Protein AF-A0A3D5U9Y2-F1 (afdb_monomer_lite)

Radius of gyration: 17.65 Å; chains: 1; bounding box: 40×35×44 Å

Sequence (169 aa):
VVFLPNYRVSLAERIMPAAEISQQISTAGTEASGTGNMKFALNGALTVGTLDGANIEIKSAVGAENIYIFGNDAEGIRKLRAHAYNPMDYLNRDEDLKAVIDFIASNALNPAQPELYLPILQELTEYGDRYCLMADFHSYADSMALVSKEYASEALWNKKSIINVANMG

Secondary structure (DSSP, 8-state):
----SS--HHHHHHHGGG-SEEEE-PPTTS-S--SHHHHHHHTTPEEEEES-TTHHHHHHHH-GGGSEEES--HHHHHHHHHTT--HHHHHTT-HHHHHHHHHHHTTTT-TTSGGGGHHHHHHHTTT--TT-HHHHHHHHHHHHHHHHHHHT-HHHHHHHHHHHHHH--

Foldseek 3Di:
DDDDPDDDDVVLVVDLLVAQEDEAAAQAPPDQADPSVLSNLLSLHAYAYECHHNVVVLCVQLPVLLHQYFFDHPVRVVVCVVVPNALVVLCVPDPVNVVVLVVLQVCPVPVPCNCPCVVVSCCNHVVRVPRCCSRGVVRSVVSVVVVVVQVVPVVSSSVSSVSSSVRSD

pLDDT: mean 96.64, std 2.46, range [84.31, 98.75]

Structure (mmCIF, N/CA/C/O backbone):
data_AF-A0A3D5U9Y2-F1
#
_entry.id   AF-A0A3D5U9Y2-F1
#
loop_
_atom_site.group_PDB
_atom_site.id
_atom_site.type_symbol
_atom_site.label_atom_id
_atom_site.label_alt_id
_atom_site.label_comp_id
_atom_site.label_asym_id
_atom_site.label_entity_id
_atom_site.label_seq_id
_atom_site.pdbx_PDB_ins_code
_atom_site.Cartn_x
_atom_site.Cartn_y
_atom_site.Cartn_z
_atom_site.occupancy
_atom_site.B_iso_or_equiv
_atom_site.auth_seq_id
_atom_site.auth_comp_id
_atom_site.auth_asym_id
_atom_site.auth_atom_id
_atom_site.pdbx_PDB_model_num
ATOM 1 N N . VAL A 1 1 ? 11.122 11.366 0.587 1.00 92.12 1 VAL A N 1
ATOM 2 C CA . VAL A 1 1 ? 11.265 9.917 0.871 1.00 92.12 1 VAL A CA 1
ATOM 3 C C . VAL A 1 1 ? 12.471 9.723 1.775 1.00 92.12 1 VAL A C 1
ATOM 5 O O . VAL A 1 1 ? 13.516 10.279 1.466 1.00 92.12 1 VAL A O 1
ATOM 8 N N . VAL A 1 2 ? 12.327 9.003 2.891 1.00 96.94 2 VAL A N 1
ATOM 9 C CA . VAL A 1 2 ? 13.435 8.670 3.806 1.00 96.94 2 VAL A CA 1
ATOM 10 C C . VAL A 1 2 ? 13.497 7.150 3.934 1.00 96.94 2 VAL A C 1
ATOM 12 O O . VAL A 1 2 ? 12.533 6.545 4.392 1.00 96.94 2 VAL A O 1
ATOM 15 N N . PHE A 1 3 ? 14.613 6.537 3.529 1.00 97.12 3 PHE A N 1
ATOM 16 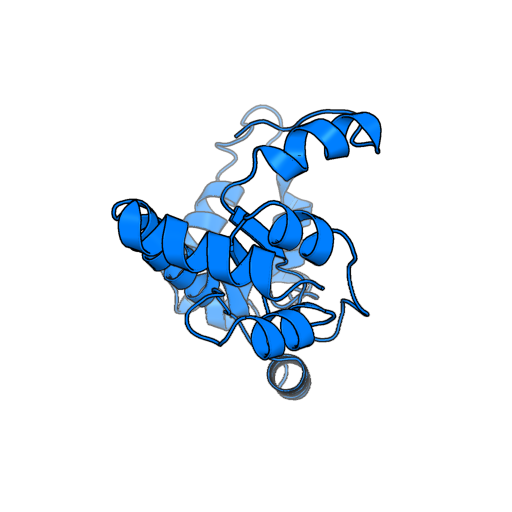C CA . PHE A 1 3 ? 14.853 5.102 3.705 1.00 97.12 3 PHE A CA 1
ATOM 17 C C . PHE A 1 3 ? 15.783 4.904 4.903 1.00 97.12 3 PHE A C 1
ATOM 19 O O . PHE A 1 3 ? 16.974 5.206 4.831 1.00 97.12 3 PHE A O 1
ATOM 26 N N . LEU A 1 4 ? 15.241 4.426 6.023 1.00 96.62 4 LEU A N 1
ATOM 27 C CA . LEU A 1 4 ? 16.036 4.195 7.228 1.00 96.62 4 LEU A CA 1
ATOM 28 C C . LEU A 1 4 ? 16.804 2.869 7.102 1.00 96.62 4 LEU A C 1
ATOM 30 O O . LEU A 1 4 ? 16.179 1.822 6.916 1.00 96.62 4 LEU A O 1
ATOM 34 N N . PRO A 1 5 ? 18.144 2.877 7.201 1.00 96.69 5 PRO A N 1
ATOM 35 C CA . PRO A 1 5 ? 18.928 1.659 7.068 1.00 96.69 5 PRO A CA 1
ATOM 36 C C . PRO A 1 5 ? 18.759 0.754 8.293 1.00 96.69 5 PRO A C 1
ATOM 38 O O . PRO A 1 5 ? 18.519 1.225 9.406 1.00 96.69 5 PRO A O 1
ATOM 41 N N . ASN A 1 6 ? 18.976 -0.550 8.094 1.00 96.69 6 ASN A N 1
ATOM 42 C CA . ASN A 1 6 ? 19.012 -1.556 9.159 1.00 96.69 6 ASN A CA 1
ATOM 43 C C . ASN A 1 6 ? 17.745 -1.568 10.038 1.00 96.69 6 ASN A C 1
ATOM 45 O O . ASN A 1 6 ? 17.814 -1.447 11.267 1.00 96.69 6 ASN A O 1
ATOM 49 N N . TYR A 1 7 ? 16.578 -1.690 9.396 1.00 96.75 7 TYR A N 1
ATOM 50 C CA . TYR A 1 7 ? 15.309 -1.843 10.103 1.00 96.75 7 TYR A CA 1
ATOM 51 C C . TYR A 1 7 ? 15.349 -3.046 11.057 1.00 96.75 7 TYR A C 1
ATOM 53 O O . TYR A 1 7 ? 15.722 -4.155 10.679 1.00 96.75 7 TYR A O 1
ATOM 61 N N . ARG A 1 8 ? 14.988 -2.800 12.319 1.00 97.50 8 ARG A N 1
ATOM 62 C CA . ARG A 1 8 ? 15.041 -3.748 13.442 1.00 97.50 8 ARG A CA 1
ATOM 63 C C . ARG A 1 8 ? 14.090 -3.298 14.549 1.00 97.50 8 ARG A C 1
ATOM 65 O O . ARG A 1 8 ? 13.591 -2.176 14.502 1.00 97.50 8 ARG A O 1
ATOM 72 N N . VAL A 1 9 ? 13.905 -4.123 15.579 1.00 97.81 9 VAL A N 1
ATOM 73 C CA . VAL A 1 9 ? 12.955 -3.869 16.683 1.00 97.81 9 VAL A CA 1
ATOM 74 C C . VAL A 1 9 ? 13.113 -2.474 17.300 1.00 97.81 9 VAL A C 1
ATOM 76 O O . VAL A 1 9 ? 12.155 -1.713 17.306 1.00 97.81 9 VAL A O 1
ATOM 79 N N . SER A 1 10 ? 14.326 -2.073 17.695 1.00 97.38 10 SER A N 1
ATOM 80 C CA . SER A 1 10 ? 14.556 -0.749 18.305 1.00 97.38 10 SER A CA 1
ATOM 81 C C . SER A 1 10 ? 14.216 0.429 17.387 1.00 97.38 10 SER A C 1
ATOM 83 O O . SER A 1 10 ? 13.991 1.542 17.854 1.00 97.38 10 SER A O 1
ATOM 85 N N . LEU A 1 11 ? 14.224 0.218 16.067 1.00 97.31 11 LEU A N 1
ATOM 86 C CA . LEU A 1 11 ? 13.777 1.235 15.122 1.00 97.31 11 LEU A CA 1
ATOM 87 C C . LEU A 1 11 ? 12.252 1.204 14.966 1.00 97.31 11 LEU A C 1
ATOM 89 O O . LEU A 1 11 ? 11.623 2.257 14.930 1.00 97.31 11 LEU A O 1
ATOM 93 N N . ALA A 1 12 ? 11.657 0.011 14.929 1.00 97.69 12 ALA A N 1
ATOM 94 C CA . ALA A 1 12 ? 10.210 -0.174 14.895 1.00 97.69 12 ALA A CA 1
ATOM 95 C C . ALA A 1 12 ? 9.513 0.484 16.098 1.00 97.69 12 ALA A C 1
ATOM 97 O O . ALA A 1 12 ? 8.523 1.179 15.904 1.00 97.69 12 ALA A O 1
ATOM 98 N N . GLU A 1 13 ? 10.086 0.367 17.301 1.00 97.69 13 GLU A N 1
ATOM 99 C CA . GLU A 1 13 ? 9.613 1.029 18.532 1.00 97.69 13 GLU A CA 1
ATOM 100 C C . GLU A 1 13 ? 9.521 2.557 18.410 1.00 97.69 13 GLU A C 1
ATOM 102 O O . GLU A 1 13 ? 8.748 3.188 19.123 1.00 97.69 13 GLU A O 1
ATOM 107 N N . ARG A 1 14 ? 10.293 3.163 17.500 1.00 97.44 14 ARG A N 1
ATOM 108 C CA . ARG A 1 14 ? 10.253 4.607 17.230 1.00 97.44 14 ARG A CA 1
ATOM 109 C C . ARG A 1 14 ? 9.338 4.964 16.065 1.00 97.44 14 ARG A C 1
ATOM 111 O O . ARG A 1 14 ? 8.731 6.026 16.087 1.00 97.44 14 ARG A O 1
ATOM 118 N N . ILE A 1 15 ? 9.276 4.113 15.042 1.00 97.81 15 ILE A N 1
ATOM 119 C CA . ILE A 1 15 ? 8.474 4.355 13.836 1.00 97.81 15 ILE A CA 1
ATOM 120 C C . ILE A 1 15 ? 6.988 4.141 14.120 1.00 97.81 15 ILE A C 1
ATOM 122 O O . ILE A 1 15 ? 6.174 4.961 13.714 1.00 97.81 15 ILE A O 1
ATOM 126 N N . MET A 1 16 ? 6.632 3.049 14.801 1.00 97.62 16 MET A N 1
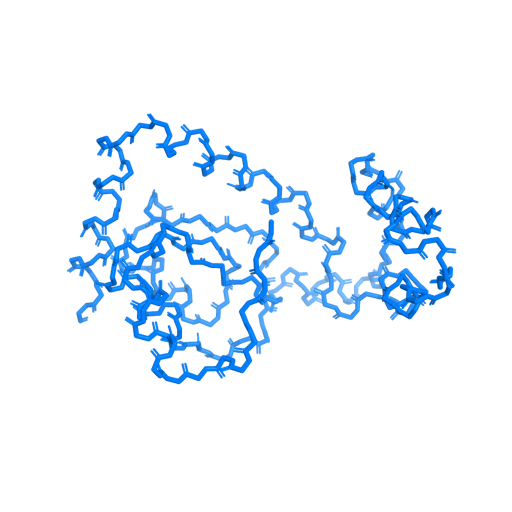ATOM 127 C CA . MET A 1 16 ? 5.234 2.642 14.972 1.00 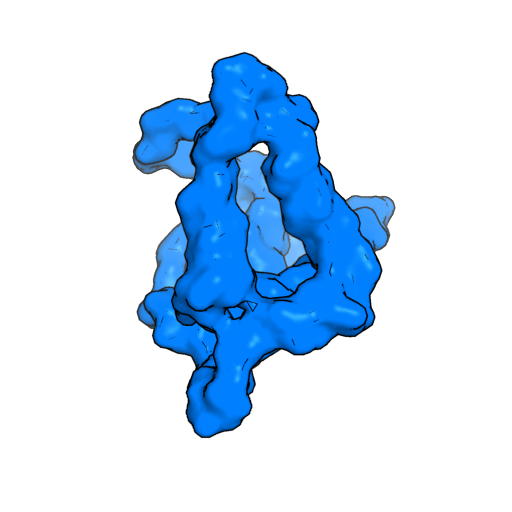97.62 16 MET A CA 1
ATOM 128 C C . MET A 1 16 ? 4.378 3.681 15.710 1.00 97.62 16 MET A C 1
ATOM 130 O O . MET A 1 16 ? 3.309 3.992 15.193 1.00 97.62 16 MET A O 1
ATOM 134 N N . PRO A 1 17 ? 4.832 4.287 16.825 1.00 98.00 17 PRO A N 1
ATOM 135 C CA . PRO A 1 17 ? 4.061 5.324 17.519 1.00 98.00 17 PRO A CA 1
ATOM 136 C C . PRO A 1 17 ? 4.002 6.669 16.785 1.00 98.00 17 PRO A C 1
ATOM 138 O O . PRO A 1 17 ? 3.226 7.536 17.164 1.00 98.00 17 PRO A O 1
ATOM 141 N N . ALA A 1 18 ? 4.860 6.876 15.783 1.00 98.06 18 ALA A N 1
ATOM 142 C CA . ALA A 1 18 ? 4.954 8.127 15.033 1.00 98.06 18 ALA A CA 1
ATOM 143 C C . ALA A 1 18 ? 4.249 8.061 13.668 1.00 98.06 18 ALA A C 1
ATOM 145 O O . ALA A 1 18 ? 4.324 9.014 12.893 1.00 98.06 18 ALA A O 1
ATOM 146 N N . ALA A 1 19 ? 3.640 6.925 13.328 1.00 98.25 19 ALA A N 1
ATOM 147 C CA . ALA A 1 19 ? 3.028 6.717 12.029 1.00 98.25 19 ALA A CA 1
ATOM 148 C C . ALA A 1 19 ? 1.567 7.171 12.019 1.00 98.25 19 ALA A C 1
ATOM 150 O O . ALA A 1 19 ? 0.768 6.734 12.835 1.00 98.25 19 ALA A O 1
ATOM 151 N N . GLU A 1 20 ? 1.214 7.978 11.022 1.00 98.38 20 GLU A N 1
ATOM 152 C CA . GLU A 1 20 ? -0.180 8.319 10.716 1.00 98.38 20 GLU A CA 1
ATOM 153 C C . GLU A 1 20 ? -0.839 7.242 9.850 1.00 98.38 20 GLU A C 1
ATOM 155 O O . GLU A 1 20 ? -2.004 6.896 10.029 1.00 98.38 20 GLU A O 1
ATOM 160 N N . ILE A 1 21 ? -0.072 6.690 8.906 1.00 98.50 21 ILE A N 1
ATOM 161 C CA . ILE A 1 21 ? -0.540 5.717 7.921 1.00 98.50 21 ILE A CA 1
ATOM 162 C C . ILE A 1 21 ? 0.275 4.435 8.057 1.00 98.50 21 ILE A C 1
ATOM 164 O O . ILE A 1 21 ? 1.508 4.461 8.054 1.00 98.50 21 ILE A O 1
ATOM 168 N N . SER A 1 22 ? -0.427 3.308 8.114 1.00 98.31 22 SER A N 1
ATOM 169 C CA . SER A 1 22 ? 0.148 1.970 8.052 1.00 98.31 22 SER A CA 1
ATOM 170 C C . SER A 1 22 ? -0.062 1.371 6.663 1.00 98.31 22 SER A C 1
ATOM 172 O O . SER A 1 22 ? -1.192 1.067 6.291 1.00 98.31 22 SER A O 1
ATOM 174 N N . GLN A 1 23 ? 1.015 1.213 5.890 1.00 98.25 23 GLN A N 1
ATOM 175 C CA . GLN A 1 23 ? 0.969 0.634 4.541 1.00 98.25 23 GLN A CA 1
ATOM 176 C C . GLN A 1 23 ? 1.011 -0.897 4.620 1.00 98.25 23 GLN A C 1
ATOM 178 O O . GLN A 1 23 ? 2.049 -1.467 4.953 1.00 98.25 23 GLN A O 1
ATOM 183 N N . GLN A 1 24 ? -0.113 -1.548 4.320 1.00 98.00 24 GLN A N 1
ATOM 184 C CA . GLN A 1 24 ? -0.311 -3.001 4.407 1.00 98.00 24 GLN A CA 1
ATOM 185 C C . GLN A 1 24 ? -0.792 -3.533 3.051 1.00 98.00 24 GLN A C 1
ATOM 187 O O . GLN A 1 24 ? -1.925 -3.978 2.889 1.00 98.00 24 GLN A O 1
ATOM 192 N N . ILE A 1 25 ? 0.070 -3.365 2.048 1.00 98.00 25 ILE A N 1
ATOM 193 C CA . ILE A 1 25 ? -0.275 -3.373 0.618 1.00 98.00 25 ILE A CA 1
ATOM 194 C C . ILE A 1 25 ? 0.168 -4.650 -0.112 1.00 98.00 25 ILE A C 1
ATOM 196 O O . ILE A 1 25 ? 0.493 -4.616 -1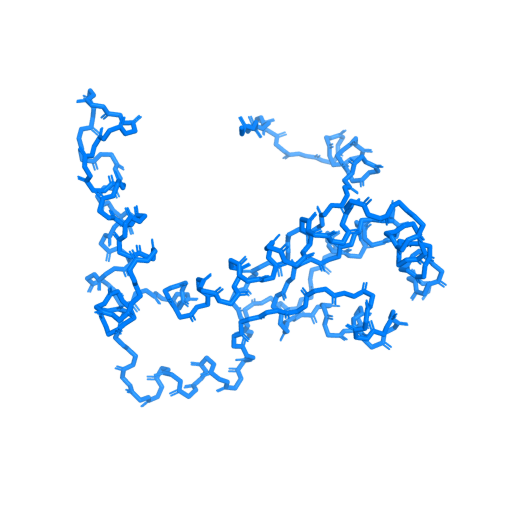.297 1.00 98.00 25 ILE A O 1
ATOM 200 N N . SER A 1 26 ? 0.254 -5.769 0.606 1.00 97.25 26 SER A N 1
ATOM 201 C CA . SER A 1 26 ? 0.560 -7.077 0.021 1.00 97.25 26 SER A CA 1
ATOM 202 C C . SER A 1 26 ? -0.506 -7.470 -1.009 1.00 97.25 26 SER A C 1
ATOM 204 O O . SER A 1 26 ? -1.679 -7.135 -0.866 1.00 97.25 26 SER A O 1
ATOM 206 N N . THR A 1 27 ? -0.125 -8.178 -2.075 1.00 97.44 27 THR A N 1
ATOM 207 C CA . THR A 1 27 ? -1.112 -8.711 -3.027 1.00 97.44 27 THR A CA 1
ATOM 208 C C . THR A 1 27 ? -2.061 -9.646 -2.291 1.00 97.44 27 THR A C 1
ATOM 210 O O . THR A 1 27 ? -1.595 -10.550 -1.596 1.00 97.44 27 THR A O 1
ATOM 213 N N . ALA A 1 28 ? -3.370 -9.491 -2.481 1.00 96.56 28 ALA A N 1
ATOM 214 C CA . ALA A 1 28 ? -4.330 -10.300 -1.746 1.00 96.56 28 ALA A CA 1
ATOM 215 C C . ALA A 1 28 ? -4.144 -11.812 -1.975 1.00 96.56 28 ALA A C 1
ATOM 217 O O . ALA A 1 28 ? -3.954 -12.277 -3.104 1.00 96.56 28 ALA A O 1
ATOM 218 N N . GLY A 1 29 ? -4.214 -12.584 -0.889 1.00 93.81 29 GLY A N 1
ATOM 219 C CA . GLY A 1 29 ? -3.926 -14.012 -0.845 1.00 93.81 29 GLY A CA 1
ATOM 220 C C . GLY A 1 29 ? -2.445 -14.362 -0.658 1.00 93.81 29 GLY A C 1
ATOM 221 O O . GLY A 1 29 ? -2.091 -15.527 -0.851 1.00 93.81 29 GLY A O 1
ATOM 222 N N . THR A 1 30 ? -1.571 -13.405 -0.318 1.00 92.62 30 THR A N 1
ATOM 223 C CA . THR A 1 30 ? -0.131 -13.668 -0.105 1.00 92.62 30 THR A CA 1
ATOM 224 C C . THR A 1 30 ? 0.319 -13.469 1.337 1.00 92.62 30 THR A C 1
ATOM 226 O O . THR A 1 30 ? 1.277 -14.115 1.771 1.00 92.62 30 THR A O 1
ATOM 229 N N . GLU A 1 31 ? -0.377 -12.635 2.105 1.00 90.44 31 GLU A N 1
ATOM 230 C CA . GLU A 1 31 ? -0.094 -12.395 3.509 1.00 90.44 31 GLU A CA 1
ATOM 231 C C . GLU A 1 31 ? -0.959 -13.286 4.400 1.00 90.44 31 GLU A C 1
ATOM 233 O O . GLU A 1 31 ? -2.177 -13.174 4.460 1.00 90.44 31 GLU A O 1
ATOM 238 N N . ALA A 1 32 ? -0.312 -14.182 5.148 1.00 86.38 32 ALA A N 1
ATOM 239 C CA . ALA A 1 32 ? -1.031 -15.092 6.036 1.00 86.38 32 ALA A CA 1
ATOM 240 C C . ALA A 1 32 ? -1.674 -14.379 7.240 1.00 86.38 32 ALA A C 1
ATOM 242 O O . ALA A 1 32 ? -2.661 -14.867 7.781 1.00 86.38 32 ALA A O 1
ATOM 243 N N . SER A 1 33 ? -1.084 -13.271 7.709 1.00 87.31 33 SER A N 1
ATOM 244 C CA . SER A 1 33 ? -1.586 -12.508 8.859 1.00 87.31 33 SER A CA 1
ATOM 245 C C . SER A 1 33 ? -0.981 -11.101 8.894 1.00 87.31 33 SER A C 1
ATOM 247 O O . SER A 1 33 ? -1.661 -10.129 8.591 1.00 87.31 33 SER A O 1
ATOM 249 N N . GLY A 1 34 ? 0.304 -10.990 9.229 1.00 84.38 34 GLY A N 1
ATOM 250 C CA . GLY A 1 34 ? 0.928 -9.702 9.525 1.00 84.38 34 GLY A CA 1
ATOM 251 C C . GLY A 1 34 ? 0.734 -9.319 10.993 1.00 84.38 34 GLY A C 1
ATOM 252 O O . GLY A 1 34 ? -0.350 -9.419 11.552 1.00 84.38 34 GLY A O 1
ATOM 253 N N . THR A 1 35 ? 1.824 -8.922 11.654 1.00 92.31 35 THR A N 1
ATOM 254 C CA . THR A 1 35 ? 1.780 -8.385 13.035 1.00 92.31 35 THR A CA 1
ATOM 255 C C . THR A 1 35 ? 2.201 -6.921 13.099 1.00 92.31 35 THR A C 1
ATOM 257 O O . THR A 1 35 ? 2.073 -6.276 14.139 1.00 92.31 35 THR A O 1
ATOM 260 N N . GLY A 1 36 ? 2.743 -6.385 12.000 1.00 94.62 36 GLY A N 1
ATOM 261 C CA . GLY A 1 36 ? 3.075 -4.970 11.876 1.00 94.62 36 GLY A CA 1
ATOM 262 C C . GLY A 1 36 ? 1.814 -4.112 11.847 1.00 94.62 36 GLY A C 1
ATOM 263 O O . GLY A 1 36 ? 1.713 -3.179 12.636 1.00 94.62 36 GLY A O 1
ATOM 264 N N . ASN A 1 37 ? 0.847 -4.476 11.002 1.00 94.88 37 ASN A N 1
ATOM 265 C CA . ASN A 1 37 ? -0.480 -3.859 10.912 1.00 94.88 37 ASN A CA 1
ATOM 266 C C . ASN A 1 37 ? -1.160 -3.708 12.282 1.00 94.88 37 ASN A C 1
ATOM 268 O O . ASN A 1 37 ? -1.549 -2.601 12.640 1.00 94.88 37 ASN A O 1
ATOM 272 N N . MET A 1 38 ? -1.190 -4.767 13.097 1.00 96.38 38 MET A N 1
ATOM 273 C CA . MET A 1 38 ? -1.757 -4.732 14.449 1.00 96.38 38 MET A CA 1
ATOM 274 C C . MET A 1 38 ? -1.034 -3.720 15.344 1.00 96.38 38 MET A C 1
ATOM 276 O O . MET A 1 38 ? -1.673 -2.912 16.010 1.00 96.38 38 MET A O 1
ATOM 280 N N . LYS A 1 39 ? 0.308 -3.717 15.341 1.00 97.69 39 LYS A N 1
ATOM 281 C CA . LYS A 1 39 ? 1.101 -2.774 16.151 1.00 97.69 39 LYS A CA 1
ATOM 282 C C . LYS A 1 39 ? 0.850 -1.329 15.738 1.00 97.69 39 LYS A C 1
ATOM 284 O O . LYS A 1 39 ? 0.748 -0.465 16.602 1.00 97.69 39 LYS A O 1
ATOM 289 N N . PHE A 1 40 ? 0.761 -1.065 14.440 1.00 98.31 40 PHE A N 1
ATOM 290 C CA . PHE A 1 40 ? 0.467 0.264 13.919 1.00 98.31 40 PHE A CA 1
ATOM 291 C C . PHE A 1 40 ? -0.951 0.721 14.286 1.00 98.31 40 PHE A C 1
ATOM 293 O O . PHE A 1 40 ? -1.100 1.817 14.819 1.00 98.31 40 PHE A O 1
ATOM 300 N N . ALA A 1 41 ? -1.963 -0.127 14.085 1.00 97.75 41 ALA A N 1
ATOM 301 C CA . ALA A 1 41 ? -3.350 0.181 14.438 1.00 97.75 41 ALA A CA 1
ATOM 302 C C . ALA A 1 41 ? -3.519 0.432 15.948 1.00 97.75 41 ALA A C 1
ATOM 304 O O . ALA A 1 41 ? -4.160 1.403 16.346 1.00 97.75 41 ALA A O 1
ATOM 305 N N . LEU A 1 42 ? -2.860 -0.372 16.793 1.00 97.56 42 LEU A N 1
ATOM 306 C CA . LEU A 1 42 ? -2.834 -0.185 18.250 1.00 97.56 42 LEU A CA 1
ATOM 307 C C . LEU A 1 42 ? -2.163 1.139 18.670 1.00 97.56 42 LEU A C 1
ATOM 309 O O . LEU A 1 42 ? -2.459 1.672 19.735 1.00 97.56 42 LEU A O 1
ATOM 313 N N . ASN A 1 43 ? -1.264 1.677 17.841 1.00 98.31 43 ASN A N 1
ATOM 314 C CA . ASN A 1 43 ? -0.623 2.979 18.051 1.00 98.31 43 ASN A CA 1
ATOM 315 C C . ASN A 1 43 ? -1.356 4.137 17.344 1.00 98.31 43 ASN A C 1
ATOM 317 O O . ASN A 1 43 ? -0.856 5.257 17.344 1.00 98.31 43 ASN A O 1
ATOM 321 N N . GLY A 1 44 ? -2.538 3.891 16.771 1.00 98.06 44 GLY A N 1
ATOM 322 C CA . GLY A 1 44 ? -3.390 4.926 16.183 1.00 98.06 44 GLY A CA 1
ATOM 323 C C . GLY A 1 44 ? -3.133 5.232 14.708 1.00 98.06 44 GLY A C 1
ATOM 324 O O . GLY A 1 44 ? -3.808 6.104 14.160 1.00 98.06 44 GLY A O 1
ATOM 325 N N . ALA A 1 45 ? -2.228 4.513 14.042 1.00 98.62 45 ALA A N 1
ATOM 326 C CA . ALA A 1 45 ? -2.042 4.655 12.603 1.00 98.62 45 ALA A CA 1
ATOM 327 C C . ALA A 1 45 ? -3.237 4.052 11.849 1.00 98.62 45 ALA A C 1
ATOM 329 O O . ALA A 1 45 ? -3.640 2.916 12.115 1.00 98.62 45 ALA A O 1
ATOM 330 N N . LEU A 1 46 ? -3.772 4.774 10.864 1.00 98.69 46 LEU A N 1
ATOM 331 C CA . LEU A 1 46 ? -4.833 4.253 10.005 1.00 98.69 46 LEU A CA 1
ATOM 332 C C . LEU A 1 46 ? -4.248 3.362 8.913 1.00 98.69 46 LEU A C 1
ATOM 334 O O . LEU A 1 46 ? -3.255 3.703 8.267 1.00 98.69 46 LEU A O 1
ATOM 338 N N . THR A 1 47 ? -4.869 2.205 8.697 1.00 98.69 47 THR A N 1
ATOM 339 C CA . THR A 1 47 ? -4.382 1.235 7.713 1.00 98.69 47 THR A CA 1
ATOM 340 C C . THR A 1 47 ? -4.844 1.606 6.306 1.00 98.69 47 THR A C 1
ATOM 342 O O . THR A 1 47 ? -6.032 1.836 6.080 1.00 98.69 47 THR A O 1
ATOM 345 N N . VAL A 1 48 ? -3.896 1.631 5.369 1.00 98.75 48 VAL A N 1
ATOM 346 C CA . VAL A 1 48 ? -4.132 1.590 3.923 1.00 98.75 48 VAL A CA 1
ATOM 347 C C . VAL A 1 48 ? -3.647 0.231 3.454 1.00 98.75 48 VAL A C 1
ATOM 349 O O . VAL A 1 48 ? -2.456 -0.070 3.566 1.00 98.75 48 VAL A O 1
ATOM 352 N N . GLY A 1 49 ? -4.554 -0.614 2.982 1.00 98.19 49 GLY A N 1
ATOM 353 C CA . GLY A 1 49 ? -4.189 -1.992 2.689 1.00 98.19 49 GLY A CA 1
ATOM 354 C C . GLY A 1 49 ? -5.133 -2.715 1.754 1.00 98.19 49 GLY A C 1
ATOM 355 O O . GLY A 1 49 ? -6.242 -2.267 1.472 1.00 98.19 49 GLY A O 1
ATOM 356 N N . THR A 1 50 ? -4.674 -3.858 1.274 1.00 98.25 50 THR A N 1
ATOM 357 C CA . THR A 1 50 ? -5.507 -4.804 0.533 1.00 98.25 50 THR A CA 1
ATOM 358 C C . THR A 1 50 ? -6.362 -5.619 1.502 1.00 98.25 50 THR A C 1
ATOM 360 O O . THR A 1 50 ? -6.105 -5.670 2.713 1.00 98.25 50 THR A O 1
ATOM 363 N N . LEU A 1 51 ? -7.408 -6.263 0.979 1.00 95.88 51 LEU A N 1
ATOM 364 C CA . LEU A 1 51 ? -8.250 -7.172 1.756 1.00 95.88 51 LEU A CA 1
ATOM 365 C C . LEU A 1 51 ? -7.565 -8.544 1.909 1.00 95.88 51 LEU A C 1
ATOM 367 O O . LEU A 1 51 ? -7.998 -9.529 1.311 1.00 95.88 51 LEU A O 1
ATOM 371 N N . ASP A 1 52 ? -6.481 -8.580 2.686 1.00 94.81 52 ASP A N 1
ATOM 372 C CA . ASP A 1 52 ? -5.634 -9.758 2.909 1.00 94.81 52 ASP A CA 1
ATOM 373 C C . ASP A 1 52 ? -5.171 -9.897 4.361 1.00 94.81 52 ASP A C 1
ATOM 375 O O . ASP A 1 52 ? -5.120 -8.912 5.103 1.00 94.81 52 ASP A O 1
ATOM 379 N N . GLY A 1 53 ? -4.806 -11.121 4.754 1.00 93.81 53 GLY A N 1
ATOM 380 C CA . GLY A 1 53 ? -4.287 -11.427 6.086 1.00 93.81 53 GLY A CA 1
ATOM 381 C C . GLY A 1 53 ? -5.109 -10.784 7.208 1.00 93.81 53 GLY A C 1
ATOM 382 O O . GLY A 1 53 ? -6.334 -10.709 7.131 1.00 93.81 53 GLY A O 1
ATOM 383 N N . ALA A 1 54 ? -4.415 -10.243 8.214 1.00 95.62 54 ALA A N 1
ATOM 384 C CA . ALA A 1 54 ? -5.029 -9.611 9.378 1.00 95.62 54 ALA A CA 1
ATOM 385 C C . ALA A 1 54 ? -5.730 -8.275 9.072 1.00 95.62 54 ALA A C 1
ATOM 387 O O . ALA A 1 54 ? -6.415 -7.741 9.944 1.00 95.62 54 ALA A O 1
ATOM 388 N N . ASN A 1 55 ? -5.618 -7.722 7.855 1.00 96.75 55 ASN A N 1
ATOM 389 C CA . ASN A 1 55 ? -6.395 -6.534 7.490 1.00 96.75 55 ASN A CA 1
ATOM 390 C C . ASN A 1 55 ? -7.899 -6.848 7.440 1.00 96.75 55 ASN A C 1
ATOM 392 O O . ASN A 1 55 ? -8.717 -5.954 7.669 1.00 96.75 55 ASN A O 1
ATOM 396 N N . ILE A 1 56 ? -8.274 -8.105 7.173 1.00 96.25 56 ILE A N 1
ATOM 397 C CA . ILE A 1 56 ? -9.668 -8.564 7.183 1.00 96.25 56 ILE A CA 1
ATOM 398 C C . ILE A 1 56 ? -10.234 -8.476 8.605 1.00 96.25 56 ILE A C 1
ATOM 400 O O . ILE A 1 56 ? -11.297 -7.882 8.815 1.00 96.25 56 ILE A O 1
ATOM 404 N N . GLU A 1 57 ? -9.506 -9.008 9.587 1.00 96.88 57 GLU A N 1
ATOM 405 C CA . GLU A 1 57 ? -9.858 -8.950 11.004 1.00 96.88 57 GLU A CA 1
ATOM 406 C C . GLU A 1 57 ? -9.859 -7.509 11.517 1.00 96.88 57 GLU A C 1
ATOM 408 O O . GLU A 1 57 ? -10.822 -7.104 12.171 1.00 96.88 57 GLU A O 1
ATOM 413 N N . ILE A 1 58 ? -8.850 -6.704 11.159 1.00 97.56 58 ILE A N 1
ATOM 414 C CA . ILE A 1 58 ? -8.797 -5.283 11.529 1.00 97.56 58 ILE A CA 1
ATOM 415 C C . ILE A 1 58 ? -10.034 -4.563 10.994 1.00 97.56 58 ILE A C 1
ATOM 417 O O . ILE A 1 58 ? -10.740 -3.925 11.770 1.00 97.56 58 ILE A O 1
ATOM 421 N N . LYS A 1 59 ? -10.368 -4.714 9.706 1.00 97.94 59 LYS A N 1
ATOM 422 C CA . LYS A 1 59 ? -11.578 -4.118 9.118 1.00 97.94 59 LYS A CA 1
ATOM 423 C C . LYS A 1 59 ? -12.850 -4.549 9.846 1.00 97.94 59 LYS A C 1
ATOM 425 O O . LYS A 1 59 ? -13.747 -3.728 10.032 1.00 97.94 59 LYS A O 1
ATOM 430 N N . SER A 1 60 ? -12.948 -5.821 10.231 1.00 97.81 60 SER A N 1
ATOM 431 C CA . SER A 1 60 ? -14.098 -6.327 10.983 1.00 97.81 60 SER A CA 1
ATOM 432 C C . SER A 1 60 ? -14.204 -5.701 12.375 1.00 97.81 60 SER A C 1
ATOM 434 O O . SER A 1 60 ? -15.318 -5.471 12.839 1.00 97.81 60 SER A O 1
ATOM 436 N N . ALA A 1 61 ? -13.076 -5.441 13.036 1.00 97.75 61 ALA A N 1
ATOM 437 C CA . ALA A 1 61 ? -13.035 -4.884 14.383 1.00 97.75 61 ALA A CA 1
ATOM 438 C C . ALA A 1 61 ? -13.266 -3.366 14.402 1.00 97.75 61 ALA A C 1
ATOM 440 O O . ALA A 1 61 ? -14.014 -2.863 15.236 1.00 97.75 61 ALA A O 1
ATOM 441 N N . VAL A 1 62 ? -12.645 -2.629 13.475 1.00 98.19 62 VAL A N 1
ATOM 442 C CA . VAL A 1 62 ? -12.667 -1.157 13.481 1.00 98.19 62 VAL A CA 1
ATOM 443 C C . VAL A 1 62 ? -13.804 -0.570 12.654 1.00 98.19 62 VAL A C 1
ATOM 445 O O . VAL A 1 62 ? -14.108 0.604 12.820 1.00 98.19 62 VAL A O 1
ATOM 448 N N . GLY A 1 63 ? -14.443 -1.349 11.779 1.00 98.38 63 GLY A N 1
ATOM 449 C CA . GLY A 1 63 ? -15.462 -0.864 10.845 1.00 98.38 63 GLY A CA 1
ATOM 450 C C . GLY A 1 63 ? -14.863 -0.348 9.532 1.00 98.38 63 GLY A C 1
ATOM 451 O O . GLY A 1 63 ? -13.769 0.214 9.492 1.00 98.38 63 GLY A O 1
ATOM 452 N N . ALA A 1 64 ? -15.587 -0.550 8.427 1.00 97.81 64 ALA A N 1
ATOM 453 C CA . ALA A 1 64 ? -15.103 -0.255 7.074 1.00 97.81 64 ALA A CA 1
ATOM 454 C C . ALA A 1 64 ? -14.847 1.240 6.819 1.00 97.81 64 ALA A C 1
ATOM 456 O O . ALA A 1 64 ? -14.109 1.588 5.907 1.00 97.81 64 ALA A O 1
ATOM 457 N N . GLU A 1 65 ? -15.441 2.124 7.615 1.00 97.81 65 GLU A N 1
ATOM 458 C CA . GLU A 1 65 ? -15.246 3.568 7.548 1.00 97.81 65 GLU A CA 1
ATOM 459 C C . GLU A 1 65 ? -13.958 4.046 8.242 1.00 97.81 65 GLU A C 1
ATOM 461 O O . GLU A 1 65 ? -13.532 5.182 8.019 1.00 97.81 65 GLU A O 1
ATOM 466 N N . ASN A 1 66 ? -13.325 3.193 9.059 1.00 98.50 66 ASN A N 1
ATOM 467 C CA . ASN A 1 66 ? -12.137 3.520 9.859 1.00 98.50 66 ASN A CA 1
ATOM 468 C C . ASN A 1 66 ? -10.852 2.841 9.338 1.00 98.50 66 ASN A C 1
ATOM 470 O O . ASN A 1 66 ? -9.826 2.863 10.017 1.00 98.50 66 ASN A O 1
ATOM 474 N N . ILE A 1 67 ? -10.898 2.265 8.133 1.00 98.62 67 ILE A N 1
ATOM 475 C CA . ILE A 1 67 ? -9.773 1.659 7.410 1.00 98.62 67 ILE A CA 1
ATOM 476 C C . ILE A 1 67 ? -9.902 1.968 5.913 1.00 98.62 67 ILE A C 1
ATOM 478 O O . ILE A 1 67 ? -11.013 2.064 5.394 1.00 98.62 67 ILE A O 1
ATOM 482 N N . TYR A 1 68 ? -8.784 2.106 5.204 1.00 98.75 68 TYR A N 1
ATOM 483 C CA . TYR A 1 68 ? -8.772 2.350 3.763 1.00 98.75 68 TYR A CA 1
ATOM 484 C C . TYR A 1 68 ? -8.387 1.064 3.029 1.00 98.75 68 TYR A C 1
ATOM 486 O O . TYR A 1 68 ? -7.210 0.712 2.944 1.00 98.75 68 TYR A O 1
ATOM 494 N N . ILE A 1 69 ? -9.394 0.340 2.532 1.00 98.38 69 ILE A N 1
ATOM 495 C CA . ILE A 1 69 ? -9.181 -0.869 1.730 1.00 98.38 69 ILE A CA 1
ATOM 496 C C . ILE A 1 69 ? -9.239 -0.540 0.241 1.00 98.38 69 ILE A C 1
ATOM 498 O O . ILE A 1 69 ? -10.182 0.111 -0.209 1.00 98.38 69 ILE A O 1
ATOM 502 N N . PHE A 1 70 ? -8.262 -1.035 -0.513 1.00 98.56 70 PHE A N 1
ATOM 503 C CA . PHE A 1 70 ? -8.188 -0.907 -1.969 1.00 98.56 70 PHE A CA 1
ATOM 504 C C . PHE A 1 70 ? -7.806 -2.241 -2.627 1.00 98.56 70 PHE A C 1
ATOM 506 O O . PHE A 1 70 ? -7.544 -3.235 -1.946 1.00 98.56 70 PHE A O 1
ATOM 513 N N . GLY A 1 71 ? -7.743 -2.232 -3.959 1.00 97.94 71 GLY A N 1
ATOM 514 C CA . GLY A 1 71 ? -7.233 -3.342 -4.753 1.00 97.94 71 GLY A CA 1
ATOM 515 C C . GLY A 1 71 ? -8.207 -4.504 -4.901 1.00 97.94 71 GLY A C 1
ATOM 516 O O . GLY A 1 71 ? -9.354 -4.475 -4.445 1.00 97.94 71 GLY A O 1
ATOM 517 N N . ASN A 1 72 ? -7.734 -5.534 -5.591 1.00 97.69 72 ASN A N 1
ATOM 518 C CA . ASN A 1 72 ? -8.447 -6.791 -5.748 1.00 97.69 72 ASN A CA 1
ATOM 519 C C . ASN A 1 72 ? -8.407 -7.606 -4.448 1.00 97.69 72 ASN A C 1
ATOM 521 O O . ASN A 1 72 ? -7.400 -7.633 -3.741 1.00 97.69 72 ASN A O 1
ATOM 525 N N . ASP A 1 73 ? -9.486 -8.337 -4.162 1.00 96.88 73 ASP A N 1
ATOM 526 C CA . ASP A 1 73 ? -9.448 -9.398 -3.157 1.00 96.88 73 ASP A CA 1
ATOM 527 C C . ASP A 1 73 ? -8.749 -10.656 -3.710 1.00 96.88 73 ASP A C 1
ATOM 529 O O . ASP A 1 73 ? -8.438 -10.763 -4.903 1.00 96.88 73 ASP A O 1
ATOM 533 N N . ALA A 1 74 ? -8.493 -11.637 -2.841 1.00 96.62 74 ALA A N 1
ATOM 534 C CA . ALA A 1 74 ? -7.780 -12.859 -3.220 1.00 96.62 74 ALA A CA 1
ATOM 535 C C . ALA A 1 74 ? -8.481 -13.625 -4.362 1.00 96.62 74 ALA A C 1
ATOM 537 O O . ALA A 1 74 ? -7.830 -14.219 -5.227 1.00 96.62 74 ALA A O 1
ATOM 538 N N . GLU A 1 75 ? -9.816 -13.587 -4.403 1.00 96.69 75 GLU A N 1
ATOM 539 C CA . GLU A 1 75 ? -10.601 -14.208 -5.468 1.00 96.69 75 GLU A CA 1
ATOM 540 C C . GLU A 1 75 ? -10.481 -13.437 -6.791 1.00 96.69 75 GLU A C 1
ATOM 542 O O . GLU A 1 75 ? -10.370 -14.050 -7.855 1.00 96.69 75 GLU A O 1
ATOM 547 N N . GLY A 1 76 ? -10.455 -12.106 -6.743 1.00 97.19 76 GLY A N 1
ATOM 548 C CA . GLY A 1 76 ? -10.180 -11.222 -7.869 1.00 97.19 76 GLY A CA 1
ATOM 549 C C . GLY A 1 76 ? -8.808 -11.498 -8.474 1.00 97.19 76 GLY A C 1
ATOM 550 O O . GLY A 1 76 ? -8.716 -11.764 -9.672 1.00 97.19 76 GLY A O 1
ATOM 551 N N . ILE A 1 77 ? -7.762 -11.575 -7.645 1.00 97.31 77 ILE A N 1
ATOM 552 C CA . ILE A 1 77 ? -6.407 -11.948 -8.086 1.00 97.31 77 ILE A CA 1
ATOM 553 C C . ILE A 1 77 ? -6.403 -13.333 -8.748 1.00 97.31 77 ILE A C 1
ATOM 555 O O . ILE A 1 77 ? -5.814 -13.519 -9.818 1.00 97.31 77 ILE A O 1
ATOM 559 N N . ARG A 1 78 ? -7.097 -14.316 -8.159 1.00 96.44 78 ARG A N 1
ATOM 560 C CA . ARG A 1 78 ? -7.217 -15.664 -8.737 1.00 96.44 78 ARG A CA 1
ATOM 561 C C . ARG A 1 78 ? -7.896 -15.635 -10.106 1.00 96.44 78 ARG A C 1
ATOM 563 O O . ARG A 1 78 ? -7.422 -16.291 -11.035 1.00 96.44 78 ARG A O 1
ATOM 570 N N . LYS A 1 79 ? -8.980 -14.868 -10.248 1.00 97.06 79 LYS A N 1
ATOM 571 C CA . LYS A 1 79 ? -9.695 -14.697 -11.520 1.00 97.06 79 LYS A CA 1
ATOM 572 C C . LYS A 1 79 ? -8.825 -14.020 -12.568 1.00 97.06 79 LYS A C 1
ATOM 574 O O . LYS A 1 79 ? -8.787 -14.524 -13.685 1.00 97.06 79 LYS A O 1
ATOM 579 N N . LEU A 1 80 ? -8.111 -12.949 -12.225 1.00 95.88 80 LEU A N 1
ATOM 580 C CA . LEU A 1 80 ? -7.206 -12.269 -13.156 1.00 95.88 80 LEU A CA 1
ATOM 581 C C . LEU A 1 80 ? -6.190 -13.252 -13.739 1.00 95.88 80 LEU A C 1
ATOM 583 O O . LEU A 1 80 ? -6.082 -13.388 -14.957 1.00 95.88 80 LEU A O 1
ATOM 587 N N . ARG A 1 81 ? -5.520 -14.027 -12.880 1.00 93.56 81 ARG A N 1
ATOM 588 C CA . ARG A 1 81 ? -4.552 -15.044 -13.319 1.00 93.56 81 ARG A CA 1
ATOM 589 C C . ARG A 1 81 ? -5.186 -16.117 -14.203 1.00 93.56 81 ARG A C 1
ATOM 591 O O . ARG A 1 81 ? -4.602 -16.496 -15.214 1.00 93.56 81 ARG A O 1
ATOM 598 N N . ALA A 1 82 ? -6.379 -16.594 -13.845 1.00 94.75 82 ALA A N 1
ATOM 599 C CA . ALA A 1 82 ? -7.089 -17.615 -14.614 1.00 94.75 82 ALA A CA 1
ATOM 600 C C . ALA A 1 82 ? -7.497 -17.142 -16.022 1.00 94.75 82 ALA A C 1
ATOM 602 O O . ALA A 1 82 ? -7.617 -17.967 -16.924 1.00 94.75 82 ALA A O 1
ATOM 603 N N . HIS A 1 83 ? -7.677 -15.833 -16.220 1.00 92.44 83 HIS A N 1
ATOM 604 C CA . HIS A 1 83 ? -8.048 -15.228 -17.503 1.00 92.44 83 HIS A CA 1
ATOM 605 C C . HIS A 1 83 ? -6.842 -14.653 -18.260 1.00 92.44 83 HIS A C 1
ATOM 607 O O . HIS A 1 83 ? -7.003 -13.714 -19.031 1.00 92.44 83 HIS A O 1
ATOM 613 N N . ALA A 1 84 ? -5.648 -15.223 -18.055 1.00 92.00 84 ALA A N 1
ATOM 614 C CA . ALA A 1 84 ? -4.413 -14.802 -18.719 1.00 92.00 84 ALA A CA 1
ATOM 615 C C . ALA A 1 84 ? -4.108 -13.305 -18.522 1.00 92.00 84 ALA A C 1
ATOM 617 O O . ALA A 1 84 ? -3.932 -12.565 -19.486 1.00 92.00 84 ALA A O 1
ATOM 618 N N . TYR A 1 85 ? -4.058 -12.879 -17.255 1.00 96.31 85 TYR A N 1
ATOM 619 C CA . TYR A 1 85 ? -3.631 -11.540 -16.848 1.00 96.31 85 TYR A CA 1
ATOM 620 C C . TYR A 1 85 ? -2.438 -11.020 -17.669 1.00 96.31 85 TYR A C 1
ATOM 622 O O . TYR A 1 85 ? -1.397 -11.675 -17.740 1.00 96.31 85 TYR A O 1
ATOM 630 N N . ASN A 1 86 ? -2.602 -9.828 -18.248 1.00 96.62 86 ASN A N 1
ATOM 631 C CA . ASN A 1 86 ? -1.581 -9.130 -19.016 1.00 96.62 86 ASN A CA 1
ATOM 632 C C . ASN A 1 86 ? -1.391 -7.704 -18.457 1.00 96.62 86 ASN A C 1
ATOM 634 O O . ASN A 1 86 ? -2.300 -6.879 -18.599 1.00 96.62 86 ASN A O 1
ATOM 638 N N . PRO A 1 87 ? -0.234 -7.369 -17.853 1.00 96.81 87 PRO A N 1
ATOM 639 C CA . PRO A 1 87 ? 0.005 -6.034 -17.296 1.00 96.81 87 PRO A CA 1
ATOM 640 C C . PRO A 1 87 ? -0.051 -4.921 -18.351 1.00 96.81 87 PRO A C 1
ATOM 642 O O . PRO A 1 87 ? -0.429 -3.791 -18.037 1.00 96.81 87 PRO A O 1
ATOM 645 N N . MET A 1 88 ? 0.241 -5.231 -19.620 1.00 97.06 88 MET A N 1
ATOM 646 C CA . MET A 1 88 ? 0.193 -4.244 -20.703 1.00 97.06 88 MET A CA 1
ATOM 647 C C . MET A 1 88 ? -1.222 -3.717 -20.958 1.00 97.06 88 MET A C 1
ATOM 649 O O . MET A 1 88 ? -1.375 -2.565 -21.354 1.00 97.06 88 MET A O 1
ATOM 653 N N . ASP A 1 89 ? -2.264 -4.508 -20.685 1.00 96.50 89 ASP A N 1
ATOM 654 C CA . ASP A 1 89 ? -3.653 -4.057 -20.839 1.00 96.50 89 ASP A CA 1
ATOM 655 C C . ASP A 1 89 ? -3.990 -2.938 -19.843 1.00 96.50 89 ASP A C 1
ATOM 657 O O . ASP A 1 89 ? -4.763 -2.033 -20.157 1.00 96.50 89 ASP A O 1
ATOM 661 N N . TYR A 1 90 ? -3.383 -2.979 -18.653 1.00 97.06 90 TYR A N 1
ATOM 662 C CA . TYR A 1 90 ? -3.516 -1.948 -17.626 1.00 97.06 90 TYR A CA 1
ATOM 663 C C . TYR A 1 90 ? -2.683 -0.718 -17.975 1.00 97.06 90 TYR A C 1
ATOM 665 O O . TYR A 1 90 ? -3.188 0.399 -17.915 1.00 97.06 90 TYR A O 1
ATOM 673 N N . LEU A 1 91 ? -1.447 -0.924 -18.432 1.00 96.44 91 LEU A N 1
ATOM 674 C CA . LEU A 1 91 ? -0.571 0.163 -18.862 1.00 96.44 91 LEU A CA 1
ATOM 675 C C . LEU A 1 91 ? -1.152 0.962 -20.041 1.00 96.44 91 LEU A C 1
ATOM 677 O O . LEU A 1 91 ? -1.010 2.177 -20.103 1.00 96.44 91 LEU A O 1
ATOM 681 N N . ASN A 1 92 ? -1.821 0.289 -20.980 1.00 96.25 92 ASN A N 1
ATOM 682 C CA . ASN A 1 92 ? -2.376 0.923 -22.178 1.00 96.25 92 ASN A CA 1
ATOM 683 C C . ASN A 1 92 ? -3.657 1.732 -21.920 1.00 96.25 92 ASN A C 1
ATOM 685 O O . ASN A 1 92 ? -4.052 2.516 -22.782 1.00 96.25 92 ASN A O 1
ATOM 689 N N . ARG A 1 93 ? -4.331 1.522 -20.782 1.00 96.75 93 ARG A N 1
ATOM 690 C CA . ARG A 1 93 ? -5.618 2.166 -20.460 1.00 96.75 93 ARG A CA 1
ATOM 691 C C . ARG A 1 93 ? -5.542 3.192 -19.329 1.00 96.75 93 ARG A C 1
ATOM 693 O O . ARG A 1 93 ? -6.519 3.902 -19.121 1.00 96.75 93 ARG A O 1
ATOM 700 N N . ASP A 1 94 ? -4.437 3.229 -18.589 1.00 97.56 94 ASP A N 1
ATOM 701 C CA . ASP A 1 94 ? -4.216 4.126 -17.455 1.00 97.56 94 ASP A CA 1
ATOM 702 C C . ASP A 1 94 ? -3.028 5.054 -17.759 1.00 97.56 94 ASP A C 1
ATOM 704 O O . ASP A 1 94 ? -1.870 4.629 -17.787 1.00 97.56 94 ASP A O 1
ATOM 708 N N . GLU A 1 95 ? -3.332 6.325 -18.033 1.00 97.81 95 GLU A N 1
ATOM 709 C CA . GLU A 1 95 ? -2.333 7.336 -18.396 1.00 97.81 95 GLU A CA 1
ATOM 710 C C . GLU A 1 95 ? -1.393 7.680 -17.232 1.00 97.81 95 GLU A C 1
ATOM 712 O O . GLU A 1 95 ? -0.205 7.916 -17.464 1.00 97.81 95 GLU A O 1
ATOM 717 N N . ASP A 1 96 ? -1.886 7.652 -15.990 1.00 97.81 96 ASP A N 1
ATOM 718 C CA . ASP A 1 96 ? -1.079 7.939 -14.801 1.00 97.81 96 ASP A CA 1
ATOM 719 C C . ASP A 1 96 ? -0.085 6.804 -14.547 1.00 97.81 96 ASP A C 1
ATOM 721 O O . ASP A 1 96 ? 1.107 7.042 -14.324 1.00 97.81 96 ASP A O 1
ATOM 725 N N . LEU A 1 97 ? -0.549 5.555 -14.658 1.00 98.12 97 LEU A N 1
ATOM 726 C CA . LEU A 1 97 ? 0.319 4.384 -14.578 1.00 98.12 97 LEU A CA 1
ATOM 727 C C . LEU A 1 97 ? 1.389 4.427 -15.671 1.00 98.12 97 LEU A C 1
ATOM 729 O O . LEU A 1 97 ? 2.577 4.225 -15.400 1.00 98.12 97 LEU A O 1
ATOM 733 N N . LYS A 1 98 ? 0.978 4.737 -16.904 1.00 97.94 98 LYS A N 1
ATOM 734 C CA . LYS A 1 98 ? 1.900 4.877 -18.027 1.00 97.94 98 LYS A CA 1
ATOM 735 C C . LYS A 1 98 ? 2.954 5.947 -17.769 1.00 97.94 98 LYS A C 1
ATOM 737 O O . LYS A 1 98 ? 4.135 5.682 -17.981 1.00 97.94 98 LYS A O 1
ATOM 742 N N . ALA A 1 99 ? 2.559 7.113 -17.265 1.00 98.00 99 ALA A N 1
ATOM 743 C CA . ALA A 1 99 ? 3.488 8.190 -16.946 1.00 98.00 99 ALA A CA 1
ATOM 744 C C . ALA A 1 99 ? 4.530 7.769 -15.895 1.00 98.00 99 ALA A C 1
ATOM 746 O O . ALA A 1 99 ? 5.709 8.097 -16.036 1.00 98.00 99 ALA A O 1
ATOM 747 N N . VAL A 1 100 ? 4.130 7.005 -14.872 1.00 96.94 100 VAL A N 1
ATOM 748 C CA . VAL A 1 100 ? 5.054 6.486 -13.848 1.00 96.94 100 VAL A CA 1
ATOM 749 C C . VAL A 1 100 ? 6.050 5.489 -14.442 1.00 96.94 100 VAL A C 1
ATOM 751 O O . VAL A 1 100 ? 7.251 5.599 -14.186 1.00 96.94 100 VAL A O 1
ATOM 754 N N . ILE A 1 101 ? 5.582 4.540 -15.256 1.00 97.19 101 ILE A N 1
ATOM 755 C CA . ILE A 1 101 ? 6.449 3.539 -15.894 1.00 97.19 101 ILE A CA 1
ATOM 756 C C . ILE A 1 101 ? 7.407 4.190 -16.893 1.00 97.19 101 ILE A C 1
ATOM 758 O O . ILE A 1 101 ? 8.609 3.919 -16.844 1.00 97.19 101 ILE A O 1
ATOM 762 N N . ASP A 1 102 ? 6.916 5.107 -17.728 1.00 97.00 102 ASP A N 1
ATOM 763 C CA . ASP A 1 102 ? 7.739 5.859 -18.677 1.00 97.00 102 ASP A CA 1
ATOM 764 C C . ASP A 1 102 ? 8.781 6.723 -17.939 1.00 97.00 102 ASP A C 1
ATOM 766 O O . ASP A 1 102 ? 9.935 6.811 -18.363 1.00 97.00 102 ASP A O 1
ATOM 770 N N . PHE A 1 103 ? 8.424 7.315 -16.792 1.00 96.56 103 PHE A N 1
ATOM 771 C CA . PHE A 1 103 ? 9.366 8.072 -15.966 1.00 96.56 103 PHE A CA 1
ATOM 772 C C . PHE A 1 103 ? 10.484 7.189 -15.397 1.00 96.56 103 PHE A C 1
ATOM 774 O O . PHE A 1 103 ? 11.653 7.575 -15.468 1.00 96.56 103 PHE A O 1
ATOM 781 N N . ILE A 1 104 ? 10.168 5.997 -14.884 1.00 95.56 104 ILE A N 1
ATOM 782 C CA . ILE A 1 104 ? 11.186 5.049 -14.398 1.00 95.56 104 ILE A CA 1
ATOM 783 C C . ILE A 1 104 ? 12.084 4.590 -15.560 1.00 95.56 104 ILE A C 1
ATOM 785 O O . ILE A 1 104 ? 13.306 4.566 -15.411 1.00 95.56 104 ILE A O 1
ATOM 789 N N . ALA A 1 105 ? 11.501 4.308 -16.730 1.00 95.44 105 ALA A N 1
ATOM 790 C CA . ALA A 1 105 ? 12.221 3.908 -17.942 1.00 95.44 105 ALA A CA 1
ATOM 791 C C . ALA A 1 105 ? 13.069 5.032 -18.567 1.00 95.44 105 ALA A C 1
ATOM 793 O O . ALA A 1 105 ? 14.006 4.761 -19.317 1.00 95.44 105 ALA A O 1
ATOM 794 N N . SER A 1 106 ? 12.780 6.297 -18.248 1.00 95.31 106 SER A N 1
ATOM 795 C CA . SER A 1 106 ? 13.521 7.451 -18.775 1.00 95.31 106 SER A CA 1
ATOM 796 C C . SER A 1 106 ? 14.950 7.583 -18.233 1.00 95.31 106 SER A C 1
ATOM 798 O O . SER A 1 106 ? 15.712 8.422 -18.711 1.00 95.31 106 SER A O 1
ATOM 800 N N . ASN A 1 107 ? 15.319 6.791 -17.219 1.00 92.25 107 ASN A N 1
ATOM 801 C CA . ASN A 1 107 ? 16.601 6.851 -16.505 1.00 92.25 107 ASN A CA 1
ATOM 802 C C . ASN A 1 107 ? 16.839 8.155 -15.729 1.00 92.25 107 ASN A C 1
ATOM 804 O O . ASN A 1 107 ? 17.921 8.360 -15.178 1.00 92.25 107 ASN A O 1
ATOM 808 N N . ALA A 1 108 ? 15.823 9.017 -15.611 1.00 94.00 108 ALA A N 1
ATOM 809 C CA . ALA A 1 108 ? 15.914 10.285 -14.889 1.00 94.00 108 ALA A CA 1
ATOM 810 C C . ALA A 1 108 ? 16.271 10.114 -13.400 1.00 94.00 108 ALA A C 1
ATOM 812 O O . ALA A 1 108 ? 16.898 10.996 -12.816 1.00 94.00 108 ALA A O 1
ATOM 813 N N . LEU A 1 109 ? 15.911 8.978 -12.791 1.00 93.50 109 LEU A N 1
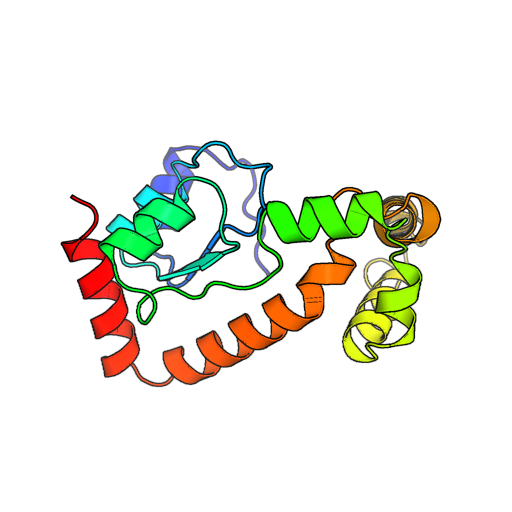ATOM 814 C CA . LEU A 1 109 ? 16.226 8.664 -11.392 1.00 93.50 109 LEU A CA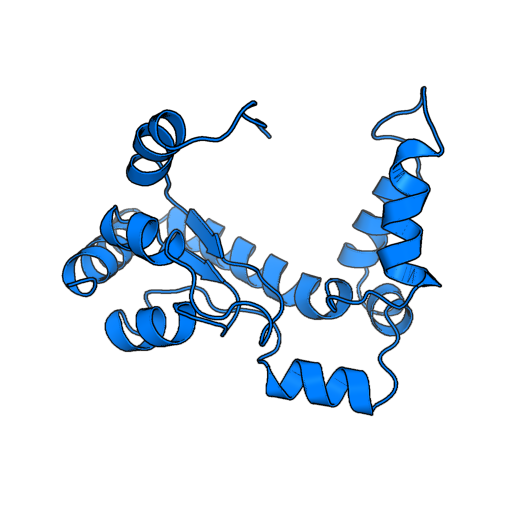 1
ATOM 815 C C . LEU A 1 109 ? 17.721 8.405 -11.151 1.00 93.50 109 LEU A C 1
ATOM 817 O O . LEU A 1 109 ? 18.223 8.705 -10.068 1.00 93.50 109 LEU A O 1
ATOM 821 N N . ASN A 1 110 ? 18.434 7.856 -12.139 1.00 94.44 110 ASN A N 1
ATOM 822 C CA . ASN A 1 110 ? 19.879 7.650 -12.060 1.00 94.44 110 ASN A CA 1
ATOM 823 C C . ASN A 1 110 ? 20.524 7.659 -13.460 1.00 94.44 110 ASN A C 1
ATOM 825 O O . ASN A 1 110 ? 20.817 6.597 -14.015 1.00 94.44 110 ASN A O 1
ATOM 829 N N . PRO A 1 111 ? 20.818 8.848 -14.020 1.00 93.81 111 PRO A N 1
ATOM 830 C CA . PRO A 1 111 ? 21.397 8.956 -15.360 1.00 93.81 111 PRO A CA 1
ATOM 831 C C . PRO A 1 111 ? 22.779 8.300 -15.501 1.00 93.81 111 PRO A C 1
ATOM 833 O O . PRO A 1 111 ? 23.194 7.972 -16.609 1.00 93.81 111 PRO A O 1
ATOM 836 N N . ALA A 1 112 ? 23.503 8.106 -14.392 1.00 96.88 112 ALA A N 1
ATOM 837 C CA . ALA A 1 112 ? 24.820 7.472 -14.387 1.00 96.88 112 ALA A CA 1
ATOM 838 C C . ALA A 1 112 ? 24.751 5.939 -14.513 1.00 96.88 112 ALA A C 1
ATOM 840 O O . ALA A 1 112 ? 25.751 5.312 -14.861 1.00 96.88 112 ALA A O 1
ATOM 841 N N . GLN A 1 113 ? 23.593 5.334 -14.234 1.00 95.25 113 GLN A N 1
ATOM 842 C CA . GLN A 1 113 ? 23.353 3.897 -14.373 1.00 95.25 113 GLN A CA 1
ATOM 843 C C . GLN A 1 113 ? 21.995 3.653 -15.052 1.00 95.25 113 GLN A C 1
ATOM 845 O O . GLN A 1 113 ? 21.039 3.270 -14.377 1.00 95.25 113 GLN A O 1
ATOM 850 N N . PRO A 1 114 ? 21.899 3.857 -16.381 1.00 91.06 114 PRO A N 1
ATOM 851 C CA . PRO A 1 114 ? 20.634 3.769 -17.113 1.00 91.06 114 PRO A CA 1
ATOM 852 C C . PRO A 1 114 ? 19.898 2.436 -16.921 1.00 91.06 114 PRO A C 1
ATOM 854 O O . PRO A 1 114 ? 18.694 2.395 -16.747 1.00 91.06 114 PRO A O 1
ATOM 857 N N . GLU A 1 115 ? 20.609 1.316 -16.858 1.00 93.25 115 GLU A N 1
ATOM 858 C CA . GLU A 1 115 ? 19.961 0.001 -16.762 1.00 93.25 115 GLU A CA 1
ATOM 859 C C . GLU A 1 115 ? 19.607 -0.414 -15.324 1.00 93.25 115 GLU A C 1
ATOM 861 O O . GLU A 1 115 ? 19.092 -1.509 -15.109 1.00 93.25 115 GLU A O 1
ATOM 866 N N . LEU A 1 116 ? 19.845 0.445 -14.322 1.00 96.25 116 LEU A N 1
ATOM 867 C CA . LEU A 1 116 ? 19.668 0.098 -12.907 1.00 96.25 116 LEU A CA 1
ATOM 868 C C . LEU A 1 116 ? 18.245 -0.381 -12.577 1.00 96.25 116 LEU A C 1
ATOM 870 O O . LEU A 1 116 ? 18.076 -1.271 -11.745 1.00 96.25 116 LEU A O 1
ATOM 874 N N . TYR A 1 117 ? 17.233 0.200 -13.223 1.00 96.31 117 TYR A N 1
ATOM 875 C CA . TYR A 1 117 ? 15.821 -0.113 -12.975 1.00 96.31 117 TYR A CA 1
ATOM 876 C C . TYR A 1 117 ? 15.215 -1.080 -13.996 1.00 96.31 117 TYR A C 1
ATOM 878 O O . TYR A 1 117 ? 14.067 -1.491 -13.823 1.00 96.31 117 TYR A O 1
ATOM 886 N N . LEU A 1 118 ? 15.974 -1.482 -15.023 1.00 95.88 118 LEU A N 1
ATOM 887 C CA . LEU A 1 118 ? 15.491 -2.380 -16.072 1.00 95.88 118 LEU A CA 1
ATOM 888 C C . LEU A 1 118 ? 14.902 -3.689 -15.510 1.00 95.88 118 LEU A C 1
ATOM 890 O O . LEU A 1 118 ? 13.799 -4.036 -15.927 1.00 95.88 118 LEU A O 1
ATOM 894 N N . PRO A 1 119 ? 15.517 -4.370 -14.517 1.00 96.69 119 PRO A N 1
ATOM 895 C CA . PRO A 1 119 ? 14.936 -5.597 -13.970 1.00 96.69 119 PRO A CA 1
ATOM 896 C C . PRO A 1 119 ? 13.538 -5.396 -13.371 1.00 96.69 119 PRO A C 1
ATOM 898 O O . PRO A 1 119 ? 12.668 -6.239 -13.550 1.00 96.69 119 PRO A O 1
ATOM 901 N N . ILE A 1 120 ? 13.295 -4.263 -12.699 1.00 95.75 120 ILE A N 1
ATOM 902 C CA . ILE A 1 120 ? 11.978 -3.949 -12.124 1.00 95.75 120 ILE A CA 1
ATOM 903 C C . ILE A 1 120 ? 10.964 -3.704 -13.243 1.00 95.75 120 ILE A C 1
ATOM 905 O O . ILE A 1 120 ? 9.853 -4.217 -13.177 1.00 95.75 120 ILE A O 1
ATOM 909 N N . LEU A 1 121 ? 11.347 -2.955 -14.282 1.00 96.62 121 LEU A N 1
ATOM 910 C CA . LEU A 1 121 ? 10.479 -2.684 -15.430 1.00 96.62 121 LEU A CA 1
ATOM 911 C C . LEU A 1 121 ? 10.084 -3.971 -16.160 1.00 96.62 121 LEU A C 1
ATOM 913 O O . LEU A 1 121 ? 8.916 -4.132 -16.507 1.00 96.62 121 LEU A O 1
ATOM 917 N N . GLN A 1 122 ? 11.022 -4.901 -16.348 1.00 96.75 122 GLN A N 1
ATOM 918 C CA . GLN A 1 122 ? 10.742 -6.187 -16.988 1.00 96.75 122 GLN A CA 1
ATOM 919 C C . GLN A 1 122 ? 9.834 -7.070 -16.128 1.00 96.75 122 GLN A C 1
ATOM 921 O O . GLN A 1 122 ? 8.872 -7.620 -16.653 1.00 96.75 122 GLN A O 1
ATOM 926 N N . GLU A 1 123 ? 10.060 -7.152 -14.812 1.00 97.12 123 GLU A N 1
ATOM 927 C CA . GLU A 1 123 ? 9.152 -7.867 -13.895 1.00 97.12 123 GLU A CA 1
ATOM 928 C C . GLU A 1 123 ? 7.710 -7.355 -13.997 1.00 97.12 123 GLU A C 1
ATOM 930 O O . GLU A 1 123 ? 6.752 -8.125 -14.017 1.00 97.12 123 GLU A O 1
ATOM 935 N N . LEU A 1 124 ? 7.576 -6.041 -14.129 1.00 96.88 124 LEU A N 1
ATOM 936 C CA . LEU A 1 124 ? 6.319 -5.314 -14.207 1.00 96.88 124 LEU A CA 1
ATOM 937 C C . LEU A 1 124 ? 5.617 -5.382 -15.576 1.00 96.88 124 LEU A C 1
ATOM 939 O O . LEU A 1 124 ? 4.425 -5.094 -15.660 1.00 96.88 124 LEU A O 1
ATOM 943 N N . THR A 1 125 ? 6.323 -5.742 -16.649 1.00 95.00 125 THR A N 1
ATOM 944 C CA . THR A 1 125 ? 5.785 -5.700 -18.021 1.00 95.00 125 THR A CA 1
ATOM 945 C C . THR A 1 125 ? 5.977 -7.027 -18.750 1.00 95.00 125 THR A C 1
ATOM 947 O O . THR A 1 125 ? 5.006 -7.714 -19.058 1.00 95.00 125 THR A O 1
ATOM 950 N N . GLU A 1 126 ? 7.224 -7.420 -18.988 1.00 95.12 126 GLU A N 1
ATOM 951 C CA . GLU A 1 126 ? 7.611 -8.594 -19.776 1.00 95.12 126 GLU A CA 1
ATOM 952 C C . GLU A 1 126 ? 7.391 -9.920 -19.037 1.00 95.12 126 GLU A C 1
ATOM 954 O O . GLU A 1 126 ? 6.990 -10.910 -19.650 1.00 95.12 126 GLU A O 1
ATOM 959 N N . TYR A 1 127 ? 7.625 -9.957 -17.722 1.00 95.19 127 TYR A N 1
ATOM 960 C CA . TYR A 1 127 ? 7.526 -11.180 -16.911 1.00 95.19 127 TYR A CA 1
ATOM 961 C C . TYR A 1 127 ? 6.172 -11.334 -16.208 1.00 95.19 127 TYR A C 1
ATOM 963 O O . TYR A 1 127 ? 6.002 -12.181 -15.328 1.00 95.19 127 TYR A O 1
ATOM 971 N N . GLY A 1 128 ? 5.179 -10.564 -16.660 1.00 91.88 128 GLY A N 1
ATOM 972 C CA . GLY A 1 128 ? 3.770 -10.786 -16.351 1.00 91.88 128 GLY A CA 1
ATOM 973 C C . GLY A 1 128 ? 3.311 -10.262 -14.995 1.00 91.88 128 GLY A C 1
ATOM 974 O O . GLY A 1 128 ? 2.235 -10.671 -14.566 1.00 91.88 128 GLY A O 1
ATOM 975 N N . ASP A 1 129 ? 4.097 -9.399 -14.335 1.00 96.88 129 ASP A N 1
ATOM 976 C CA . ASP A 1 129 ? 3.758 -8.742 -13.068 1.00 96.88 129 ASP A CA 1
ATOM 977 C C . ASP A 1 129 ? 3.152 -9.727 -12.063 1.00 96.88 129 ASP A C 1
ATOM 979 O O . ASP A 1 129 ? 1.949 -9.763 -11.786 1.00 96.88 129 ASP A O 1
ATOM 983 N N . ARG A 1 130 ? 4.022 -10.584 -11.520 1.00 94.56 130 ARG A N 1
ATOM 984 C CA . ARG A 1 130 ? 3.640 -11.700 -10.647 1.00 94.56 130 ARG A CA 1
ATOM 985 C C . ARG A 1 130 ? 2.718 -11.291 -9.496 1.00 94.56 130 ARG A C 1
ATOM 987 O O . ARG A 1 130 ? 1.985 -12.152 -9.006 1.00 94.56 130 ARG A O 1
ATOM 994 N N . TYR A 1 131 ? 2.789 -10.047 -9.038 1.00 96.38 131 TYR A N 1
ATOM 995 C CA . TYR A 1 131 ? 2.050 -9.527 -7.889 1.00 96.38 131 TYR A CA 1
ATOM 996 C C . TYR A 1 131 ? 0.856 -8.648 -8.284 1.00 96.38 131 TYR A C 1
ATOM 998 O O . TYR A 1 131 ? 0.186 -8.120 -7.401 1.00 96.38 131 TYR A O 1
ATOM 1006 N N . CYS A 1 132 ? 0.545 -8.558 -9.580 1.00 97.12 132 CYS A N 1
ATOM 1007 C CA . CYS A 1 132 ? -0.571 -7.790 -10.127 1.00 97.12 132 CYS A CA 1
ATOM 1008 C C . CYS A 1 132 ? -0.556 -6.313 -9.687 1.00 97.12 132 CYS A C 1
ATOM 1010 O O . CYS A 1 132 ? -1.612 -5.703 -9.516 1.00 97.12 132 CYS A O 1
ATOM 1012 N N . LEU A 1 133 ? 0.632 -5.727 -9.509 1.00 97.56 133 LEU A N 1
ATOM 1013 C CA . LEU A 1 133 ? 0.803 -4.335 -9.094 1.00 97.56 133 LEU A CA 1
ATOM 1014 C C . LEU A 1 133 ? 0.160 -3.361 -10.090 1.00 97.56 133 LEU A C 1
ATOM 1016 O O . LEU A 1 133 ? -0.472 -2.392 -9.671 1.00 97.56 133 LEU A O 1
ATOM 1020 N N . MET A 1 134 ? 0.237 -3.642 -11.396 1.00 97.50 134 MET A N 1
ATOM 1021 C CA . MET A 1 134 ? -0.432 -2.831 -12.423 1.00 97.50 134 MET A CA 1
ATOM 1022 C C . MET A 1 134 ? -1.950 -2.872 -12.283 1.00 97.50 134 MET A C 1
ATOM 1024 O O . MET A 1 134 ? -2.635 -1.931 -12.678 1.00 97.50 134 MET A O 1
ATOM 1028 N N . ALA A 1 135 ? -2.487 -3.967 -11.736 1.00 97.56 135 ALA A N 1
ATOM 1029 C CA . ALA A 1 135 ? -3.920 -4.114 -11.547 1.00 97.56 135 ALA A CA 1
ATOM 1030 C C . ALA A 1 135 ? -4.460 -3.282 -10.386 1.00 97.56 135 ALA A C 1
ATOM 1032 O O . ALA A 1 135 ? -5.575 -2.768 -10.483 1.00 97.56 135 ALA A O 1
ATOM 1033 N N . ASP A 1 136 ? -3.668 -3.139 -9.325 1.00 98.19 136 ASP A N 1
ATOM 1034 C CA . ASP A 1 136 ? -4.079 -2.448 -8.104 1.00 98.19 136 ASP A CA 1
ATOM 1035 C C . ASP A 1 136 ? -3.659 -0.967 -8.070 1.00 98.19 136 ASP A C 1
ATOM 1037 O O . ASP A 1 136 ? -4.219 -0.206 -7.276 1.00 98.19 136 ASP A O 1
ATOM 1041 N N . PHE A 1 137 ? -2.748 -0.530 -8.953 1.00 98.50 137 PHE A N 1
ATOM 1042 C CA . PHE A 1 137 ? -2.167 0.822 -8.972 1.00 98.50 137 PHE A CA 1
ATOM 1043 C C . PHE A 1 137 ? -3.196 1.954 -8.848 1.00 98.50 137 PHE A C 1
ATOM 1045 O O . PHE A 1 137 ? -3.091 2.775 -7.937 1.00 98.50 137 PHE A O 1
ATOM 1052 N N . HIS A 1 138 ? -4.203 1.993 -9.726 1.00 97.56 138 HIS A N 1
ATOM 1053 C CA . HIS A 1 138 ? -5.170 3.096 -9.744 1.00 97.56 138 HIS A CA 1
ATOM 1054 C C . HIS A 1 138 ? -5.985 3.151 -8.448 1.00 97.56 138 HIS A C 1
ATOM 1056 O O . HIS A 1 138 ? -6.117 4.196 -7.821 1.00 97.56 138 HIS A O 1
ATOM 1062 N N . SER A 1 139 ? -6.454 1.990 -7.982 1.00 98.25 139 SER A N 1
ATOM 1063 C CA . SER A 1 139 ? -7.225 1.903 -6.739 1.00 98.25 139 SER A CA 1
ATOM 1064 C C . SER A 1 139 ? -6.400 2.286 -5.504 1.00 98.25 139 SER A C 1
ATOM 1066 O O . SER A 1 139 ? -6.930 2.879 -4.563 1.00 98.25 139 SER A O 1
ATOM 1068 N N . TYR A 1 140 ? -5.092 2.003 -5.514 1.00 98.62 140 TYR A N 1
ATOM 1069 C CA . TYR A 1 140 ? -4.170 2.483 -4.489 1.00 98.62 140 TYR A CA 1
ATOM 1070 C C . TYR A 1 140 ? -4.037 4.010 -4.531 1.00 98.62 140 TYR A C 1
ATOM 1072 O O . TYR A 1 140 ? -4.130 4.663 -3.490 1.00 98.62 140 TYR A O 1
ATOM 1080 N N . ALA A 1 141 ? -3.853 4.588 -5.722 1.00 98.44 141 ALA A N 1
ATOM 1081 C CA . ALA A 1 141 ? -3.751 6.033 -5.905 1.00 98.44 141 ALA A CA 1
ATOM 1082 C C . ALA A 1 141 ? -5.021 6.759 -5.428 1.00 98.44 141 ALA A C 1
ATOM 1084 O O . ALA A 1 141 ? -4.921 7.717 -4.656 1.00 98.44 141 ALA A O 1
ATOM 1085 N N . ASP A 1 142 ? -6.202 6.246 -5.781 1.00 98.38 142 ASP A N 1
ATOM 1086 C CA . ASP A 1 142 ? -7.498 6.752 -5.313 1.00 98.38 142 ASP A CA 1
ATOM 1087 C C . ASP A 1 142 ? -7.617 6.701 -3.785 1.00 98.38 142 ASP A C 1
ATOM 1089 O O . ASP A 1 142 ? -8.027 7.673 -3.141 1.00 98.38 142 ASP A O 1
ATOM 1093 N N . SER A 1 143 ? -7.206 5.584 -3.178 1.00 98.50 143 SER A N 1
ATOM 1094 C CA . SER A 1 143 ? -7.190 5.435 -1.723 1.00 98.50 143 SER A CA 1
ATOM 1095 C C . SER A 1 143 ? -6.256 6.454 -1.065 1.00 98.50 143 SER A C 1
ATOM 1097 O O . SER A 1 143 ? -6.623 7.084 -0.073 1.00 98.50 143 SER A O 1
ATOM 1099 N N . MET A 1 144 ? -5.065 6.682 -1.622 1.00 98.50 144 MET A N 1
ATOM 1100 C CA . MET A 1 144 ? -4.121 7.680 -1.109 1.00 98.50 144 MET A CA 1
ATOM 1101 C C . MET A 1 144 ? -4.614 9.122 -1.297 1.00 98.50 144 MET A C 1
ATOM 1103 O O . MET A 1 144 ? -4.345 9.983 -0.450 1.00 98.50 144 MET A O 1
ATOM 1107 N N . ALA A 1 145 ? -5.372 9.400 -2.359 1.00 98.50 145 ALA A N 1
ATOM 1108 C CA . ALA A 1 145 ? -6.031 10.688 -2.555 1.00 98.50 145 ALA A CA 1
ATOM 1109 C C . ALA A 1 145 ? -7.124 10.922 -1.497 1.00 98.50 145 ALA A C 1
ATOM 1111 O O . ALA A 1 145 ? -7.201 12.010 -0.915 1.00 98.50 145 ALA A O 1
ATOM 1112 N N . LEU A 1 146 ? -7.921 9.894 -1.181 1.00 98.44 146 LEU A N 1
ATOM 1113 C CA . LEU A 1 146 ? -8.911 9.945 -0.104 1.00 98.44 146 LEU A CA 1
ATOM 1114 C C . LEU A 1 146 ? -8.254 10.169 1.262 1.00 98.44 146 LEU A C 1
ATOM 1116 O O . LEU A 1 146 ? -8.679 11.053 2.003 1.00 98.44 146 LEU A O 1
ATOM 1120 N N . VAL A 1 147 ? -7.189 9.423 1.564 1.00 98.56 147 VAL A N 1
ATOM 1121 C CA . VAL A 1 147 ? -6.396 9.595 2.789 1.00 98.56 147 VAL A CA 1
ATOM 1122 C C . VAL A 1 147 ? -5.915 11.036 2.919 1.00 98.56 147 VAL A C 1
ATOM 1124 O O . VAL A 1 147 ? -6.121 11.661 3.955 1.00 98.56 147 VAL A O 1
ATOM 1127 N N . SER A 1 148 ? -5.338 11.591 1.852 1.00 98.12 148 SER A N 1
ATOM 1128 C CA . SER A 1 148 ? -4.830 12.968 1.846 1.00 98.12 148 SER A CA 1
ATOM 1129 C C . SER A 1 148 ? -5.940 13.993 2.107 1.00 98.12 148 SER A C 1
ATOM 1131 O O . SER A 1 148 ? -5.741 14.958 2.845 1.00 98.12 148 SER A O 1
ATOM 1133 N N . LYS A 1 149 ? -7.129 13.773 1.532 1.00 98.44 149 LYS A N 1
ATOM 1134 C CA . LYS A 1 149 ? -8.309 14.618 1.750 1.00 98.44 149 LYS A CA 1
ATOM 1135 C C . LYS A 1 149 ? -8.808 14.548 3.194 1.00 98.44 149 LYS A C 1
ATOM 1137 O O . LYS A 1 149 ? -9.141 15.580 3.770 1.00 98.44 149 LYS A O 1
ATOM 1142 N N . GLU A 1 150 ? -8.903 13.353 3.768 1.00 98.44 150 GLU A N 1
ATOM 1143 C CA . GLU A 1 150 ? -9.445 13.167 5.116 1.00 98.44 150 GLU A CA 1
ATOM 1144 C C . GLU A 1 150 ? -8.455 13.545 6.217 1.00 98.44 150 GLU A C 1
ATOM 1146 O O . GLU A 1 150 ? -8.880 14.051 7.254 1.00 98.44 150 GLU A O 1
ATOM 1151 N N . TYR A 1 151 ? -7.150 13.403 5.969 1.00 98.31 151 TYR A N 1
ATOM 1152 C CA . TYR A 1 151 ? -6.097 13.855 6.881 1.00 98.31 151 TYR A CA 1
ATOM 1153 C C . TYR A 1 151 ? -6.173 15.364 7.164 1.00 98.31 151 TYR A C 1
ATOM 1155 O O . TYR A 1 151 ? -5.848 15.813 8.259 1.00 98.31 151 TYR A O 1
ATOM 1163 N N . ALA A 1 152 ? -6.680 16.160 6.215 1.00 98.00 152 ALA A N 1
ATOM 1164 C CA . ALA A 1 152 ? -6.907 17.592 6.418 1.00 98.00 152 ALA A CA 1
ATOM 1165 C C . ALA A 1 152 ? -7.987 17.904 7.477 1.00 98.00 152 ALA A C 1
ATOM 1167 O O . ALA A 1 152 ? -8.072 19.037 7.952 1.00 98.00 152 ALA A O 1
ATOM 1168 N N . SER A 1 153 ? -8.824 16.929 7.854 1.00 98.38 153 SER A N 1
ATOM 1169 C CA . SER A 1 153 ? -9.804 17.057 8.932 1.00 98.38 153 SER A CA 1
ATOM 1170 C C . SER A 1 153 ? -9.306 16.351 10.190 1.00 98.38 153 SER A C 1
ATOM 1172 O O . SER A 1 153 ? -9.599 15.181 10.425 1.00 98.38 153 SER A O 1
ATOM 1174 N N . GLU A 1 154 ? -8.605 17.095 11.043 1.00 98.00 154 GLU A N 1
ATOM 1175 C CA . GLU A 1 154 ? -8.032 16.580 12.294 1.00 98.00 154 GLU A CA 1
ATOM 1176 C C . GLU A 1 154 ? -9.072 15.850 13.166 1.00 98.00 154 GLU A C 1
ATOM 1178 O O . GLU A 1 154 ? -8.823 14.756 13.664 1.00 98.00 154 GLU A O 1
ATOM 1183 N N . ALA A 1 155 ? -10.279 16.410 13.298 1.00 98.56 155 ALA A N 1
ATOM 1184 C CA . ALA A 1 155 ? -11.348 15.799 14.086 1.00 98.56 155 ALA A CA 1
ATOM 1185 C C . ALA A 1 155 ? -11.813 14.446 13.518 1.00 98.56 155 ALA A C 1
ATOM 1187 O O . ALA A 1 155 ? -12.060 13.510 14.281 1.00 98.56 155 ALA A O 1
ATOM 1188 N N . LEU A 1 156 ? -11.937 14.332 12.190 1.00 98.56 156 LEU A N 1
ATOM 1189 C CA . LEU A 1 156 ? -12.299 13.076 11.534 1.00 98.56 156 LEU A CA 1
ATOM 1190 C C . LEU A 1 156 ? -11.173 12.053 11.687 1.00 98.56 156 LEU A C 1
ATOM 1192 O O . LEU A 1 156 ? -11.431 10.925 12.103 1.00 98.56 156 LEU A O 1
ATOM 1196 N N . TRP A 1 157 ? -9.940 12.460 11.388 1.00 98.69 157 TRP A N 1
ATOM 1197 C CA . TRP A 1 157 ? -8.773 11.590 11.433 1.00 98.69 157 TRP A CA 1
ATOM 1198 C C . TRP A 1 157 ? -8.544 11.019 12.835 1.00 98.69 157 TRP A C 1
ATOM 1200 O O . TRP A 1 157 ? -8.503 9.801 13.014 1.00 98.69 157 TRP A O 1
ATOM 1210 N N . ASN A 1 158 ? -8.533 11.886 13.852 1.00 98.62 158 ASN A N 1
ATOM 1211 C CA . ASN A 1 158 ? -8.350 11.482 15.245 1.00 98.62 158 ASN A CA 1
ATOM 1212 C C . ASN A 1 158 ? -9.488 10.582 15.732 1.00 98.62 158 ASN A C 1
ATOM 1214 O O . ASN A 1 158 ? -9.246 9.633 16.474 1.00 98.62 158 ASN A O 1
ATOM 1218 N N . LYS A 1 159 ? -10.729 10.819 15.286 1.00 98.75 159 LYS A N 1
ATOM 1219 C CA . LYS A 1 159 ? -11.848 9.923 15.598 1.00 98.75 159 LYS A CA 1
ATOM 1220 C C . LYS A 1 159 ? -11.595 8.513 15.056 1.00 98.75 159 LYS A C 1
ATOM 1222 O O . LYS A 1 159 ? -11.741 7.553 15.810 1.00 98.75 159 LYS A O 1
ATOM 1227 N N . LYS A 1 160 ? -11.206 8.383 13.783 1.00 98.75 160 LYS A N 1
ATOM 1228 C CA . LYS A 1 160 ? -10.884 7.080 13.174 1.00 98.75 160 LYS A CA 1
ATOM 1229 C C . LYS A 1 160 ? -9.714 6.404 13.896 1.00 98.75 160 LYS A C 1
ATOM 1231 O O . LYS A 1 160 ? -9.774 5.205 14.165 1.00 98.75 160 LYS A O 1
ATOM 1236 N N . SER A 1 161 ? -8.682 7.176 14.243 1.00 98.75 161 SER A N 1
ATOM 1237 C CA . SER A 1 161 ? -7.494 6.699 14.963 1.00 98.75 161 SER A CA 1
ATOM 1238 C C . SER A 1 161 ? -7.862 6.125 16.336 1.00 98.75 161 SER A C 1
ATOM 1240 O O . SER A 1 161 ? -7.539 4.978 16.637 1.00 98.75 161 SER A O 1
ATOM 1242 N N . ILE A 1 162 ? -8.650 6.861 17.128 1.00 98.69 162 ILE A N 1
ATOM 1243 C CA . ILE A 1 162 ? -9.127 6.409 18.444 1.00 98.69 162 ILE A CA 1
ATOM 1244 C C . ILE A 1 162 ? -9.982 5.143 18.324 1.00 98.69 162 ILE A C 1
ATOM 1246 O O . ILE A 1 162 ? -9.844 4.240 19.146 1.00 98.69 162 ILE A O 1
ATOM 1250 N N . ILE A 1 163 ? -10.841 5.047 17.303 1.00 98.69 163 ILE A N 1
ATOM 1251 C CA . ILE A 1 163 ? -11.639 3.836 17.054 1.00 98.69 163 ILE A CA 1
ATOM 1252 C C . ILE A 1 163 ? -10.734 2.634 16.757 1.00 98.69 163 ILE A C 1
ATOM 1254 O O . ILE A 1 163 ? -11.004 1.551 17.273 1.00 98.69 163 ILE A O 1
ATOM 1258 N N . ASN A 1 164 ? -9.659 2.814 15.981 1.00 98.56 164 ASN A N 1
ATOM 1259 C CA . ASN A 1 164 ? -8.688 1.745 15.740 1.00 98.56 164 ASN A CA 1
ATOM 1260 C C . ASN A 1 164 ? -8.058 1.286 17.060 1.00 98.56 164 ASN A C 1
ATOM 1262 O O . ASN A 1 164 ? -8.164 0.112 17.400 1.00 98.56 164 ASN A O 1
ATOM 1266 N N . VAL A 1 165 ? -7.507 2.208 17.854 1.00 98.50 165 VAL A N 1
ATOM 1267 C CA . VAL A 1 165 ? -6.895 1.875 19.155 1.00 98.50 165 VAL A CA 1
ATOM 1268 C C . VAL A 1 165 ? -7.881 1.150 20.077 1.00 98.50 165 VAL A C 1
ATOM 1270 O O . VAL A 1 165 ? -7.527 0.151 20.697 1.00 98.50 165 VAL A O 1
ATOM 1273 N N . ALA A 1 166 ? -9.130 1.620 20.152 1.00 98.31 166 ALA A N 1
ATOM 1274 C CA . ALA A 1 166 ? -10.145 1.073 21.050 1.00 98.31 166 ALA A CA 1
ATOM 1275 C C . ALA A 1 166 ? -10.617 -0.346 20.685 1.00 98.31 166 ALA A C 1
ATOM 1277 O O . ALA A 1 166 ? -11.125 -1.045 21.558 1.00 98.31 166 ALA A O 1
ATOM 1278 N N . ASN A 1 167 ? -10.470 -0.764 19.424 1.00 97.75 167 ASN A N 1
ATOM 1279 C CA . ASN A 1 167 ? -10.961 -2.057 18.933 1.00 97.75 167 ASN A CA 1
ATOM 1280 C C . ASN A 1 167 ? -9.839 -3.055 18.596 1.00 97.75 167 ASN A C 1
ATOM 1282 O O . ASN A 1 167 ? -10.118 -4.114 18.045 1.00 97.75 167 ASN A O 1
ATOM 1286 N N . MET A 1 168 ? -8.583 -2.744 18.934 1.00 94.12 168 MET A N 1
ATOM 1287 C CA . MET A 1 168 ? -7.412 -3.618 18.743 1.00 94.12 168 MET A CA 1
ATOM 1288 C C . MET A 1 168 ? -7.032 -4.392 20.025 1.00 94.12 168 MET A C 1
ATOM 1290 O O . MET A 1 168 ? -5.850 -4.537 20.339 1.00 94.12 168 MET A O 1
ATOM 1294 N N . GLY A 1 169 ? -8.034 -4.836 20.792 1.00 84.31 169 GLY A N 1
ATOM 1295 C CA . GLY A 1 169 ? -7.882 -5.539 22.077 1.00 84.31 169 GLY A CA 1
ATOM 1296 C C . GLY A 1 169 ? -8.236 -7.019 22.042 1.00 84.31 169 GLY A C 1
ATOM 1297 O O . GLY A 1 169 ? -8.873 -7.460 21.061 1.00 84.31 169 GLY A O 1
#